Protein AF-A0A379YK23-F1 (afdb_monomer_lite)

Secondary structure (DSSP, 8-state):
--HHHHHHTT--TTS--TT--GGGSSSGGGGGHHHHHHHHHHHHHHTS-EEEEEEE-GGG-SS-EEEEEEEEEEE-TTS-EEEEEEEEEE-----HHHHHH-S--SS-------TTS----------S-B-----------

Radius of gyration: 18.13 Å; chains: 1; bounding box: 52×40×37 Å

Organism: Serratia marcescens (NCBI:txid615)

Structure (mmCIF, N/CA/C/O backbone):
data_AF-A0A379YK23-F1
#
_entry.id   AF-A0A379YK23-F1
#
loop_
_atom_site.group_PDB
_atom_site.id
_atom_site.type_symbol
_atom_site.label_atom_id
_atom_site.label_alt_id
_atom_site.label_comp_id
_atom_site.label_asym_id
_atom_site.label_entity_id
_atom_site.label_seq_id
_atom_site.pdbx_PDB_ins_code
_atom_site.Cartn_x
_atom_site.Cartn_y
_atom_site.Cartn_z
_atom_site.occupancy
_atom_site.B_iso_or_equiv
_atom_site.auth_seq_id
_atom_site.auth_comp_id
_atom_site.auth_asym_id
_atom_site.auth_atom_id
_atom_site.pdbx_PDB_model_num
ATOM 1 N N . MET A 1 1 ? -8.324 -5.087 -6.978 1.00 88.00 1 MET A N 1
ATOM 2 C CA . MET A 1 1 ? -7.256 -4.164 -7.430 1.00 88.00 1 MET A CA 1
ATOM 3 C C . MET A 1 1 ? -7.748 -3.361 -8.639 1.00 88.00 1 MET A C 1
ATOM 5 O O . MET A 1 1 ? -8.421 -3.943 -9.481 1.00 88.00 1 MET A O 1
ATOM 9 N N . ASN A 1 2 ? -7.499 -2.044 -8.721 1.00 92.50 2 ASN A N 1
ATOM 10 C CA . ASN A 1 2 ? -7.892 -1.224 -9.886 1.00 92.50 2 ASN A CA 1
ATOM 11 C C . ASN A 1 2 ? -6.800 -1.236 -10.981 1.00 92.50 2 ASN A C 1
ATOM 13 O O . ASN A 1 2 ? -5.678 -1.671 -10.732 1.00 92.50 2 ASN A O 1
ATOM 17 N N . ARG A 1 3 ? -7.096 -0.729 -12.191 1.00 91.44 3 ARG A N 1
ATOM 18 C CA . ARG A 1 3 ? -6.142 -0.728 -13.325 1.00 91.44 3 ARG A CA 1
ATOM 19 C C . ARG A 1 3 ? -4.820 -0.009 -13.019 1.00 91.44 3 ARG A C 1
ATOM 21 O O . ARG A 1 3 ? -3.780 -0.422 -13.519 1.00 91.44 3 ARG A O 1
ATOM 28 N N . ALA A 1 4 ? -4.861 1.059 -12.221 1.00 92.06 4 ALA A N 1
ATOM 29 C CA . ALA A 1 4 ? -3.664 1.806 -11.840 1.00 92.06 4 ALA A CA 1
ATOM 30 C C . ALA A 1 4 ? -2.759 0.992 -10.905 1.00 92.06 4 ALA A C 1
ATOM 32 O O . ALA A 1 4 ? -1.545 1.013 -11.076 1.00 92.06 4 ALA A O 1
ATOM 33 N N . ALA A 1 5 ? -3.349 0.242 -9.975 1.00 91.81 5 ALA A N 1
ATOM 34 C CA . ALA A 1 5 ? -2.627 -0.625 -9.060 1.00 91.81 5 ALA A CA 1
ATOM 35 C C . ALA A 1 5 ? -1.956 -1.790 -9.801 1.00 91.81 5 ALA A C 1
ATOM 37 O O . ALA A 1 5 ? -0.769 -1.972 -9.590 1.00 91.81 5 ALA A O 1
ATOM 38 N N . TYR A 1 6 ? -2.629 -2.453 -10.756 1.00 92.25 6 TYR A N 1
ATOM 39 C CA . TYR A 1 6 ? -1.983 -3.473 -11.609 1.00 92.25 6 TYR A CA 1
ATOM 40 C C . TYR A 1 6 ? -0.720 -2.942 -12.303 1.00 92.25 6 TYR A C 1
ATOM 42 O O . TYR A 1 6 ? 0.315 -3.601 -12.324 1.00 92.25 6 TYR A O 1
ATOM 50 N N . LEU A 1 7 ? -0.801 -1.731 -12.863 1.00 92.00 7 LEU A N 1
ATOM 51 C CA . LEU A 1 7 ? 0.332 -1.094 -13.532 1.00 92.00 7 LEU A CA 1
ATOM 52 C C . LEU A 1 7 ? 1.452 -0.727 -12.542 1.00 92.00 7 LEU A C 1
ATOM 54 O O . LEU A 1 7 ? 2.628 -0.896 -12.847 1.00 92.00 7 LEU A O 1
ATOM 58 N N . TYR A 1 8 ? 1.084 -0.214 -11.370 1.00 90.81 8 TYR A N 1
ATOM 59 C CA . TYR A 1 8 ? 2.010 0.202 -10.319 1.00 90.81 8 TYR A CA 1
ATOM 60 C C . TYR A 1 8 ? 2.787 -0.976 -9.716 1.00 90.81 8 TYR A C 1
ATOM 62 O O . TYR A 1 8 ? 4.015 -0.920 -9.632 1.00 90.81 8 TYR A O 1
ATOM 70 N N . THR A 1 9 ? 2.092 -2.056 -9.359 1.00 91.06 9 THR A N 1
ATOM 71 C CA . THR A 1 9 ? 2.672 -3.272 -8.771 1.00 91.06 9 THR A CA 1
ATOM 72 C C . THR A 1 9 ? 3.307 -4.191 -9.810 1.00 91.06 9 THR A C 1
ATOM 74 O O . THR A 1 9 ? 3.799 -5.261 -9.457 1.00 91.06 9 THR A O 1
ATOM 77 N N . ASN A 1 10 ? 3.279 -3.802 -11.091 1.00 91.25 10 ASN A N 1
ATOM 78 C CA . ASN A 1 10 ? 3.712 -4.629 -12.215 1.00 91.25 10 ASN A CA 1
ATOM 79 C C . ASN A 1 10 ? 3.044 -6.021 -12.220 1.00 91.25 10 ASN A C 1
ATOM 81 O O . ASN A 1 10 ? 3.641 -7.019 -12.616 1.00 91.25 10 ASN A O 1
ATOM 85 N N . THR A 1 11 ? 1.800 -6.100 -11.739 1.00 91.19 11 THR A N 1
ATOM 86 C CA . THR A 1 11 ? 1.051 -7.354 -11.669 1.00 91.19 11 THR A CA 1
ATOM 87 C C . THR A 1 11 ? 0.423 -7.650 -13.035 1.00 91.19 11 THR A C 1
ATOM 89 O O . THR A 1 11 ? -0.213 -6.764 -13.619 1.00 91.19 11 THR A O 1
ATOM 92 N N . PRO A 1 12 ? 0.539 -8.884 -13.557 1.00 91.06 12 PRO A N 1
ATOM 93 C CA . PRO A 1 12 ? -0.088 -9.266 -14.817 1.00 91.06 12 PRO A CA 1
ATOM 94 C C . PRO A 1 12 ? -1.609 -9.060 -14.793 1.00 91.06 12 PRO A C 1
ATOM 96 O O . PRO A 1 12 ? -2.284 -9.457 -13.849 1.00 91.06 12 PRO A O 1
ATOM 99 N N . LEU A 1 13 ? -2.178 -8.479 -15.856 1.00 89.75 13 LEU A N 1
ATOM 100 C CA . LEU A 1 13 ? -3.626 -8.210 -15.942 1.00 89.75 13 LEU A CA 1
ATOM 101 C C . LEU A 1 13 ? -4.493 -9.479 -15.976 1.00 89.75 13 LEU A C 1
ATOM 103 O O . LEU A 1 13 ? -5.693 -9.407 -15.731 1.00 89.75 13 LEU A O 1
ATOM 107 N N . ASN A 1 14 ? -3.902 -10.621 -16.326 1.00 91.0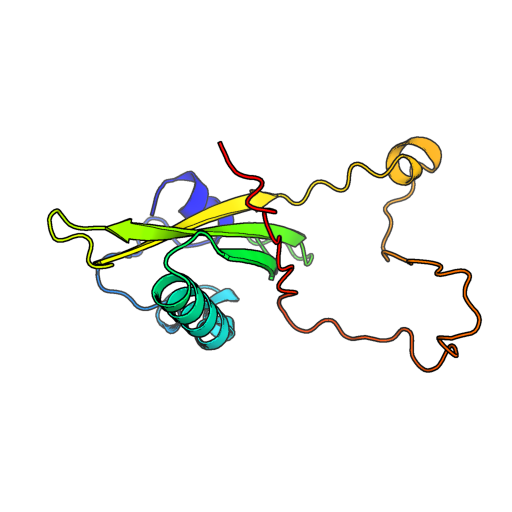6 14 ASN A N 1
ATOM 108 C CA . ASN A 1 14 ? -4.546 -11.933 -16.336 1.00 91.06 14 ASN A CA 1
ATOM 109 C C . ASN A 1 14 ? -4.439 -12.670 -14.991 1.00 91.06 14 ASN A C 1
ATOM 111 O O . ASN A 1 14 ? -4.932 -13.790 -14.884 1.00 91.06 14 ASN A O 1
ATOM 115 N N . PHE A 1 15 ? -3.773 -12.085 -13.994 1.00 92.06 15 PHE A N 1
ATOM 116 C CA . PHE A 1 15 ? -3.671 -12.663 -12.663 1.00 92.06 15 PHE A CA 1
ATOM 117 C C . PHE A 1 15 ? -4.962 -12.410 -11.877 1.00 92.06 15 PHE A C 1
ATOM 119 O O . PHE A 1 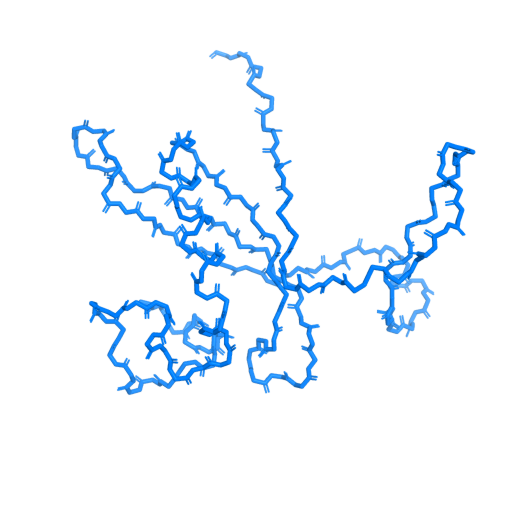15 ? -5.396 -11.264 -11.742 1.00 92.06 15 PHE A O 1
ATOM 126 N N . ASP A 1 16 ? -5.570 -13.477 -11.355 1.00 92.56 16 ASP A N 1
ATOM 127 C CA . ASP A 1 16 ? -6.733 -13.359 -10.477 1.00 92.56 16 ASP A CA 1
ATOM 128 C C . ASP A 1 16 ? -6.285 -13.011 -9.057 1.00 92.56 16 ASP A C 1
ATOM 130 O O . ASP A 1 16 ? -5.697 -13.826 -8.350 1.00 92.56 16 ASP A O 1
ATOM 134 N N . VAL A 1 17 ? -6.553 -11.768 -8.665 1.00 91.25 17 VAL A N 1
ATOM 135 C CA . VAL A 1 17 ? -6.176 -11.217 -7.360 1.00 91.25 17 VAL A CA 1
ATOM 136 C C . VAL A 1 17 ? -7.128 -11.676 -6.247 1.00 91.25 17 VAL A C 1
ATOM 138 O O . VAL A 1 17 ? -6.767 -11.635 -5.072 1.00 91.25 17 VAL A O 1
ATOM 141 N N . ALA A 1 18 ? -8.364 -12.070 -6.567 1.00 91.94 18 ALA A N 1
ATOM 142 C CA . ALA A 1 18 ? -9.353 -12.377 -5.540 1.00 91.94 18 ALA A CA 1
ATOM 143 C C . ALA A 1 18 ? -8.966 -13.643 -4.754 1.00 91.94 18 ALA A C 1
ATOM 145 O O . ALA A 1 18 ? -8.722 -14.701 -5.325 1.00 91.94 18 ALA A O 1
ATOM 146 N N . GLY A 1 19 ? -8.925 -13.534 -3.422 1.00 91.38 19 GLY A N 1
ATOM 147 C CA . GLY A 1 19 ? -8.583 -14.654 -2.538 1.00 91.38 19 GLY A CA 1
ATOM 148 C C . GLY A 1 19 ? -7.095 -15.018 -2.498 1.00 91.38 19 GLY A C 1
ATOM 149 O O . GLY A 1 19 ? -6.757 -16.051 -1.926 1.00 91.38 19 GLY A O 1
ATOM 150 N N . LYS A 1 20 ? -6.224 -14.193 -3.091 1.00 93.31 20 LYS A N 1
ATOM 151 C CA . LYS A 1 20 ? -4.769 -14.360 -3.054 1.00 93.31 20 LYS A CA 1
ATOM 152 C C . LYS A 1 20 ? -4.123 -13.540 -1.946 1.00 93.31 20 LYS A C 1
ATOM 154 O O . LYS A 1 20 ? -4.535 -12.411 -1.690 1.00 93.31 20 LYS A O 1
ATOM 159 N N . TYR A 1 21 ? -3.092 -14.107 -1.327 1.00 91.88 21 TYR A N 1
ATOM 160 C CA . TYR A 1 21 ? -2.208 -13.407 -0.397 1.00 91.88 21 TYR A CA 1
ATOM 161 C C . TYR A 1 21 ? -1.052 -12.722 -1.131 1.00 91.88 21 TYR A C 1
ATOM 163 O O . TYR A 1 21 ? -0.670 -13.142 -2.221 1.00 91.88 21 TYR A O 1
ATOM 171 N N . ASP A 1 22 ? -0.438 -11.716 -0.504 1.00 91.94 22 ASP A N 1
ATOM 172 C CA . ASP A 1 22 ? 0.649 -10.921 -1.100 1.00 91.94 22 ASP A CA 1
ATOM 173 C C . ASP A 1 22 ? 1.838 -11.767 -1.588 1.00 91.94 22 ASP A C 1
ATOM 175 O O . ASP A 1 22 ? 2.408 -11.488 -2.638 1.00 91.94 22 ASP A O 1
ATOM 179 N N . HIS A 1 23 ? 2.168 -12.852 -0.882 1.00 93.38 23 HIS A N 1
ATOM 180 C CA . HIS A 1 23 ? 3.267 -13.753 -1.252 1.00 93.38 23 HIS A CA 1
ATOM 181 C C . HIS A 1 23 ? 2.962 -14.645 -2.472 1.00 93.38 23 HIS A C 1
ATOM 183 O O . HIS A 1 23 ? 3.863 -15.289 -3.003 1.00 93.38 23 HIS A O 1
ATOM 189 N N . GLU A 1 24 ? 1.700 -14.732 -2.907 1.00 93.12 24 GLU A N 1
ATOM 190 C CA . GLU A 1 24 ? 1.296 -15.506 -4.090 1.00 93.12 24 GLU A CA 1
ATOM 191 C C . GLU A 1 24 ? 1.384 -14.688 -5.385 1.00 93.12 24 GLU A C 1
ATOM 193 O O . GLU A 1 24 ? 1.131 -15.217 -6.473 1.00 93.12 24 GLU A O 1
ATOM 198 N N . PHE A 1 25 ? 1.701 -13.394 -5.295 1.00 92.12 25 PHE A N 1
ATOM 199 C CA . PHE A 1 25 ? 1.783 -12.542 -6.469 1.00 92.12 25 PHE A CA 1
ATOM 200 C C . PHE A 1 25 ? 3.023 -12.872 -7.307 1.00 92.12 25 PHE A C 1
ATOM 202 O O . PHE A 1 25 ? 4.118 -13.032 -6.768 1.00 92.12 25 PHE A O 1
ATOM 209 N N . PRO A 1 26 ? 2.897 -12.908 -8.645 1.00 91.19 26 PRO A N 1
ATOM 210 C CA . PRO A 1 26 ? 4.025 -13.109 -9.549 1.00 91.19 26 PRO A CA 1
ATOM 211 C C . PRO A 1 26 ? 4.801 -11.794 -9.740 1.00 91.19 26 PRO A C 1
ATOM 213 O O . PRO A 1 26 ? 4.887 -11.276 -10.854 1.00 91.19 26 PRO A O 1
ATOM 216 N N . ALA A 1 27 ? 5.287 -11.200 -8.649 1.00 88.44 27 ALA A N 1
ATOM 217 C CA . ALA A 1 27 ? 5.978 -9.917 -8.659 1.00 88.44 27 ALA A CA 1
ATOM 218 C C . ALA A 1 27 ? 7.004 -9.809 -7.524 1.00 88.44 27 ALA A C 1
ATOM 220 O O . ALA A 1 27 ? 6.781 -10.308 -6.428 1.00 88.44 27 ALA A O 1
ATOM 221 N N . ASP A 1 28 ? 8.089 -9.078 -7.770 1.00 86.62 28 ASP A N 1
ATOM 222 C CA . ASP A 1 28 ? 9.244 -8.965 -6.864 1.00 86.62 28 ASP A CA 1
ATOM 223 C C . ASP A 1 28 ? 8.922 -8.332 -5.495 1.00 86.62 28 ASP A C 1
ATOM 225 O O . ASP A 1 28 ? 9.701 -8.428 -4.550 1.00 86.62 28 ASP A O 1
ATOM 229 N N . TRP A 1 29 ? 7.790 -7.639 -5.363 1.00 88.19 29 TRP A N 1
ATOM 230 C CA . TRP A 1 29 ? 7.341 -7.099 -4.075 1.00 88.19 29 TRP A CA 1
ATOM 231 C C . TRP A 1 29 ? 6.693 -8.156 -3.178 1.00 88.19 29 TRP A C 1
ATOM 233 O O . TRP A 1 29 ? 6.529 -7.899 -1.988 1.00 88.19 29 TRP A O 1
ATOM 243 N N . ALA A 1 30 ? 6.366 -9.341 -3.704 1.00 90.25 30 ALA A N 1
ATOM 244 C CA . ALA A 1 30 ? 5.822 -10.454 -2.927 1.00 90.25 30 ALA A CA 1
ATOM 245 C C . ALA A 1 30 ? 6.771 -10.895 -1.795 1.00 90.25 30 ALA A C 1
ATOM 247 O O . ALA A 1 30 ? 6.312 -11.353 -0.750 1.00 90.25 30 ALA A O 1
ATOM 248 N N . ASP A 1 31 ? 8.080 -10.671 -1.948 1.00 88.94 31 ASP A N 1
ATOM 249 C CA . ASP A 1 31 ? 9.084 -10.927 -0.907 1.00 88.94 31 ASP A CA 1
ATOM 250 C C . ASP A 1 31 ? 8.878 -10.056 0.350 1.00 88.94 31 ASP A C 1
ATOM 252 O O . ASP A 1 31 ? 9.247 -10.457 1.453 1.00 88.94 31 ASP A O 1
ATOM 256 N N . SER A 1 32 ? 8.235 -8.891 0.211 1.00 88.38 32 SER A N 1
ATOM 257 C CA . SER A 1 32 ? 7.876 -7.984 1.314 1.00 88.38 32 SER A CA 1
ATOM 258 C C . SER A 1 32 ? 6.489 -8.271 1.910 1.00 88.38 32 SER A C 1
ATOM 260 O O . SER A 1 32 ? 5.982 -7.486 2.710 1.00 88.38 32 SER A O 1
ATOM 262 N N . ALA A 1 33 ? 5.856 -9.401 1.564 1.00 90.12 33 ALA A N 1
ATOM 263 C CA . ALA A 1 33 ? 4.523 -9.769 2.053 1.00 90.12 33 ALA A CA 1
ATOM 264 C C . ALA A 1 33 ? 4.407 -9.768 3.586 1.00 90.12 33 ALA A C 1
ATOM 266 O O . ALA A 1 33 ? 3.371 -9.386 4.127 1.00 90.12 33 ALA A O 1
ATOM 267 N N . ALA A 1 34 ? 5.464 -10.174 4.297 1.00 90.50 34 ALA A N 1
ATOM 268 C CA . ALA A 1 34 ? 5.470 -10.175 5.759 1.00 90.50 34 ALA A CA 1
ATOM 269 C C . ALA A 1 34 ? 5.276 -8.762 6.338 1.00 90.50 34 ALA A C 1
ATOM 271 O O . ALA A 1 34 ? 4.450 -8.580 7.235 1.00 90.50 34 ALA A O 1
ATOM 272 N N . ASP A 1 35 ? 5.965 -7.770 5.769 1.00 89.44 35 ASP A N 1
ATOM 273 C CA . ASP A 1 35 ? 5.878 -6.368 6.189 1.00 89.44 35 ASP A CA 1
ATOM 274 C C . ASP A 1 35 ? 4.485 -5.799 5.884 1.00 89.44 35 ASP A C 1
ATOM 276 O O . ASP A 1 35 ? 3.891 -5.081 6.690 1.00 89.44 35 ASP A O 1
ATOM 280 N N . PHE A 1 36 ? 3.905 -6.159 4.734 1.00 90.56 36 PHE A N 1
ATOM 281 C CA . PHE A 1 36 ? 2.561 -5.711 4.368 1.00 90.56 36 PHE A CA 1
ATOM 282 C C . PHE A 1 36 ? 1.497 -6.238 5.330 1.00 90.56 36 PHE A C 1
ATOM 284 O O . PHE A 1 36 ? 0.674 -5.442 5.796 1.00 90.56 36 PHE A O 1
ATOM 291 N N . ILE A 1 37 ? 1.5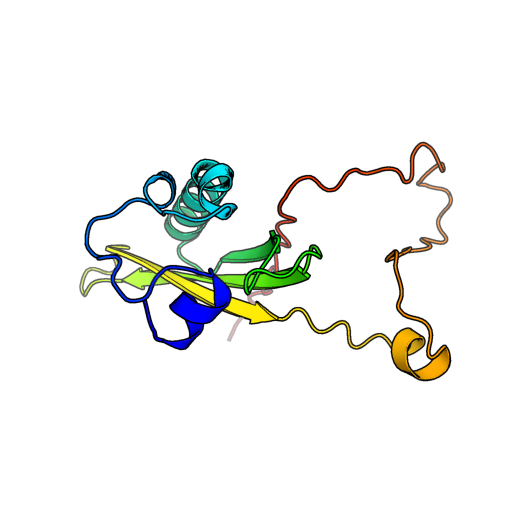78 -7.518 5.701 1.00 91.56 37 ILE A N 1
ATOM 292 C CA . ILE A 1 37 ? 0.702 -8.139 6.702 1.00 91.56 37 ILE A CA 1
ATOM 293 C C . ILE A 1 37 ? 0.854 -7.449 8.062 1.00 91.56 37 ILE A C 1
ATOM 295 O O . ILE A 1 37 ? -0.138 -7.228 8.760 1.00 91.56 37 ILE A O 1
ATOM 299 N N . GLU A 1 38 ? 2.078 -7.106 8.465 1.00 92.62 38 GLU A N 1
ATOM 300 C CA . GLU A 1 38 ? 2.317 -6.371 9.707 1.00 92.62 38 GLU A CA 1
ATOM 301 C C . GLU A 1 38 ? 1.638 -4.994 9.681 1.00 92.62 38 GLU A C 1
ATOM 303 O O . GLU A 1 38 ? 0.899 -4.653 10.608 1.00 92.62 38 GLU A O 1
ATOM 308 N N . HIS A 1 39 ? 1.787 -4.236 8.594 1.00 91.38 39 HIS A N 1
ATOM 309 C CA . HIS A 1 39 ? 1.137 -2.934 8.442 1.00 91.38 39 HIS A CA 1
ATOM 310 C C . HIS A 1 39 ? -0.401 -3.023 8.416 1.00 91.38 39 HIS A C 1
ATOM 312 O O . HIS A 1 39 ? -1.079 -2.113 8.904 1.00 91.38 39 HIS A O 1
ATOM 318 N N . ASP A 1 40 ? -0.975 -4.103 7.876 1.00 91.06 40 ASP A N 1
ATOM 319 C CA . ASP A 1 40 ? -2.426 -4.330 7.924 1.00 91.06 40 ASP A CA 1
ATOM 320 C C . ASP A 1 40 ? -2.895 -4.583 9.358 1.00 91.06 40 ASP A C 1
ATOM 322 O O . ASP A 1 40 ? -3.815 -3.912 9.827 1.00 91.06 40 ASP A O 1
ATOM 326 N N . LYS A 1 41 ? -2.195 -5.443 10.109 1.00 92.50 41 LYS A N 1
ATOM 327 C CA . LYS A 1 41 ? -2.483 -5.683 11.534 1.00 92.50 41 LYS A CA 1
ATOM 328 C C . LYS A 1 41 ? -2.367 -4.411 12.369 1.00 92.50 41 LYS A C 1
ATOM 330 O O . LYS A 1 41 ? -3.183 -4.182 13.259 1.00 92.50 41 LYS A O 1
ATOM 335 N N . MET A 1 42 ? -1.378 -3.564 12.081 1.00 91.06 42 MET A N 1
ATOM 336 C CA . MET A 1 42 ? -1.247 -2.255 12.725 1.00 91.06 42 MET A CA 1
ATOM 337 C C . MET A 1 42 ? -2.452 -1.358 12.428 1.00 91.06 42 MET A C 1
ATOM 339 O O . MET A 1 42 ? -2.952 -0.696 13.333 1.00 91.06 42 MET A O 1
ATOM 343 N N . THR A 1 43 ? -2.947 -1.365 11.189 1.00 91.50 43 THR A N 1
ATOM 344 C CA . THR A 1 43 ? -4.132 -0.593 10.778 1.00 91.50 43 THR A CA 1
ATOM 345 C C . THR A 1 43 ? -5.391 -1.074 11.501 1.00 91.50 43 THR A C 1
ATOM 347 O O . THR A 1 43 ? -6.162 -0.268 12.027 1.00 91.50 43 THR A O 1
ATOM 350 N N . GLU A 1 44 ? -5.578 -2.390 11.595 1.00 90.94 44 GLU A N 1
ATOM 351 C CA . GLU A 1 44 ? -6.684 -3.003 12.337 1.00 90.94 44 GLU A CA 1
ATOM 352 C C . GLU A 1 44 ? -6.630 -2.663 13.832 1.00 90.94 44 GLU A C 1
ATOM 354 O O . GLU A 1 44 ? -7.648 -2.294 14.425 1.00 90.94 44 GLU A O 1
ATOM 359 N N . ALA A 1 45 ? -5.441 -2.740 14.438 1.00 91.19 45 ALA A N 1
ATOM 360 C CA . ALA A 1 45 ? -5.230 -2.438 15.851 1.00 91.19 45 ALA A CA 1
ATOM 361 C C . ALA A 1 45 ? -5.427 -0.948 16.167 1.00 91.19 45 ALA A C 1
ATOM 363 O O . ALA A 1 45 ? -6.060 -0.609 17.169 1.00 91.19 45 ALA A O 1
ATOM 364 N N . ALA A 1 46 ? -4.921 -0.059 15.308 1.00 90.31 46 ALA A N 1
ATOM 365 C CA . ALA A 1 46 ? -5.044 1.385 15.474 1.00 90.31 46 ALA A CA 1
ATOM 366 C C . ALA A 1 46 ? -6.488 1.874 15.301 1.00 90.31 46 ALA A C 1
ATOM 368 O O . ALA A 1 46 ? -6.848 2.913 15.856 1.00 90.31 46 ALA A O 1
ATOM 369 N N . ARG A 1 47 ? -7.313 1.146 14.529 1.00 89.38 47 ARG A N 1
ATOM 370 C CA . ARG A 1 47 ? -8.654 1.590 14.107 1.00 89.38 47 ARG A CA 1
ATOM 371 C C . ARG A 1 47 ? -8.636 2.989 13.474 1.00 89.38 47 ARG A C 1
ATOM 373 O O . ARG A 1 47 ? -9.617 3.729 13.512 1.00 89.38 47 ARG A O 1
ATOM 380 N N . ASP A 1 48 ? -7.515 3.350 12.867 1.00 90.06 48 ASP A N 1
ATOM 381 C CA . ASP A 1 48 ? -7.324 4.582 12.112 1.00 90.06 48 ASP A CA 1
ATOM 382 C C . ASP A 1 48 ? -6.354 4.299 10.962 1.00 90.06 48 ASP A C 1
ATOM 384 O O . ASP A 1 48 ? -5.748 3.229 10.865 1.00 90.06 48 ASP A O 1
ATOM 388 N N . ARG A 1 49 ? -6.237 5.262 10.056 1.00 89.69 49 ARG A N 1
ATOM 389 C CA . ARG A 1 49 ? -5.334 5.216 8.919 1.00 89.69 49 ARG A CA 1
ATOM 390 C C . ARG A 1 49 ? -3.880 5.090 9.370 1.00 89.69 49 ARG A C 1
ATOM 392 O O . ARG A 1 49 ? -3.38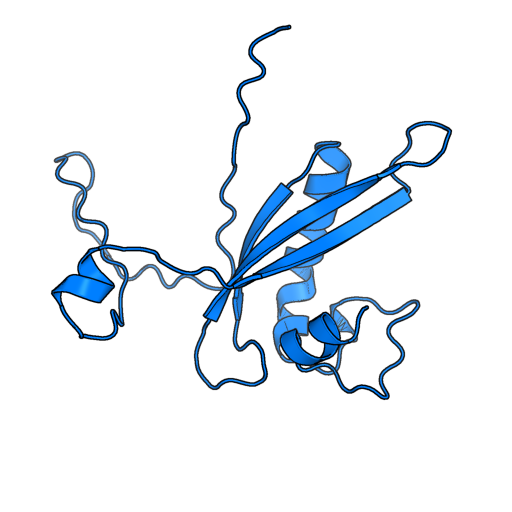7 5.945 10.104 1.00 89.69 49 ARG A O 1
ATOM 399 N N . VAL A 1 50 ? -3.170 4.126 8.796 1.00 90.62 50 VAL A N 1
ATOM 400 C CA . VAL A 1 50 ? -1.711 4.007 8.899 1.00 90.62 50 VAL A CA 1
ATOM 401 C C . VAL A 1 50 ? -1.086 4.423 7.571 1.00 90.62 50 VAL A C 1
ATOM 403 O O . VAL A 1 50 ? -1.554 4.032 6.503 1.00 90.62 50 VAL A O 1
ATOM 406 N N . THR A 1 51 ? -0.032 5.235 7.628 1.00 89.06 51 THR A N 1
ATOM 407 C CA . THR A 1 51 ? 0.712 5.678 6.444 1.00 89.06 51 THR A CA 1
ATOM 408 C C . THR A 1 51 ? 2.129 5.126 6.503 1.00 89.06 51 THR A C 1
ATOM 410 O O . THR A 1 51 ? 2.829 5.297 7.497 1.00 89.06 51 THR A O 1
ATOM 413 N N . VAL A 1 52 ? 2.566 4.495 5.420 1.00 88.00 52 VAL A N 1
ATOM 414 C CA . VAL A 1 52 ? 3.881 3.866 5.283 1.00 88.00 52 VAL A CA 1
ATOM 415 C C . VAL A 1 52 ? 4.572 4.441 4.052 1.00 88.00 52 VAL A C 1
ATOM 417 O O . VAL A 1 52 ? 3.917 4.722 3.047 1.00 88.00 52 VAL A O 1
ATOM 420 N N . ILE A 1 53 ? 5.891 4.638 4.106 1.00 88.44 53 ILE A N 1
ATOM 421 C CA . ILE A 1 53 ? 6.678 4.873 2.894 1.00 88.44 53 ILE A CA 1
ATOM 422 C C . ILE A 1 53 ? 7.229 3.534 2.426 1.00 88.44 53 ILE A C 1
ATOM 424 O O . ILE A 1 53 ? 8.076 2.937 3.087 1.00 88.44 53 ILE A O 1
ATOM 428 N N . GLU A 1 54 ? 6.787 3.095 1.257 1.00 87.62 54 GLU A N 1
ATOM 429 C CA . GLU A 1 54 ? 7.225 1.856 0.626 1.00 87.62 54 GLU A CA 1
ATOM 430 C C . GLU A 1 54 ? 8.202 2.179 -0.503 1.00 87.62 54 GLU A C 1
ATOM 432 O O . GLU A 1 54 ? 7.958 3.051 -1.338 1.00 87.62 54 GLU A O 1
ATOM 437 N N . THR A 1 55 ? 9.338 1.489 -0.532 1.00 85.88 55 THR A N 1
ATOM 438 C CA . THR A 1 55 ? 10.373 1.703 -1.549 1.00 85.88 55 THR A CA 1
ATOM 439 C C . THR A 1 55 ? 10.661 0.384 -2.241 1.00 85.88 55 THR A C 1
ATOM 441 O O . THR A 1 55 ? 11.190 -0.530 -1.617 1.00 85.88 55 THR A O 1
ATOM 444 N N . HIS A 1 56 ? 10.305 0.295 -3.522 1.00 89.00 56 HIS A N 1
ATOM 445 C CA . HIS A 1 56 ? 10.492 -0.901 -4.346 1.00 89.00 56 HIS A CA 1
ATOM 446 C C . HIS A 1 56 ? 10.683 -0.513 -5.825 1.00 89.00 56 HIS A C 1
ATOM 448 O O . HIS A 1 56 ? 10.638 0.668 -6.192 1.00 89.00 56 HIS A O 1
ATOM 454 N N . TYR A 1 57 ? 10.919 -1.505 -6.676 1.00 88.12 57 TYR A N 1
ATOM 455 C CA . TYR A 1 57 ? 11.036 -1.440 -8.134 1.00 88.12 57 TYR A CA 1
ATOM 456 C C . TYR A 1 57 ? 9.659 -1.313 -8.813 1.00 88.12 57 TYR A C 1
ATOM 458 O O . TYR A 1 57 ? 9.247 -2.112 -9.655 1.00 88.12 57 TYR A O 1
ATOM 466 N N . TRP A 1 58 ? 8.911 -0.277 -8.433 1.00 88.62 58 TRP A N 1
ATOM 467 C CA . TRP A 1 58 ? 7.556 -0.039 -8.931 1.00 88.62 58 TRP A CA 1
ATOM 468 C C . TRP A 1 58 ? 7.516 0.220 -10.438 1.00 88.62 58 TRP A C 1
ATOM 470 O O . TRP A 1 58 ? 8.442 0.803 -11.007 1.00 88.62 58 TRP A O 1
ATOM 480 N N . TYR A 1 59 ? 6.400 -0.144 -11.078 1.00 90.19 59 TYR A N 1
ATOM 481 C CA . TYR A 1 59 ? 6.205 -0.087 -12.534 1.00 90.19 59 TYR A CA 1
ATOM 482 C C . TYR A 1 59 ? 7.214 -0.920 -13.343 1.00 90.19 59 TYR A C 1
ATOM 484 O O . TYR A 1 59 ? 7.431 -0.624 -14.518 1.00 90.19 59 TYR A O 1
ATOM 492 N N . GLY A 1 60 ? 7.872 -1.909 -12.727 1.00 85.62 60 GLY A N 1
ATOM 493 C CA . GLY A 1 60 ? 8.931 -2.682 -13.383 1.00 85.62 60 GLY A CA 1
ATOM 494 C C . GLY A 1 60 ? 10.151 -1.830 -13.747 1.00 85.62 60 GLY A C 1
ATOM 495 O O . GLY A 1 60 ? 10.808 -2.086 -14.751 1.00 85.62 60 GLY A O 1
ATOM 496 N N . LYS A 1 61 ? 10.415 -0.760 -12.985 1.00 86.75 61 LYS A N 1
ATOM 497 C CA . LYS A 1 61 ? 11.602 0.083 -13.164 1.00 86.75 61 LYS A CA 1
ATOM 498 C C . LYS A 1 61 ? 12.809 -0.552 -12.492 1.00 86.75 61 LYS A C 1
ATOM 500 O O . LYS A 1 61 ? 12.701 -0.991 -11.358 1.00 86.75 61 LYS A O 1
ATOM 505 N N . ASP A 1 62 ? 13.988 -0.369 -13.075 1.00 85.44 62 ASP A N 1
ATOM 506 C CA . ASP A 1 62 ? 15.266 -0.812 -12.487 1.00 85.44 62 ASP A CA 1
ATOM 507 C C . ASP A 1 62 ? 15.766 0.067 -11.320 1.00 85.44 62 ASP A C 1
ATOM 509 O O . ASP A 1 62 ? 16.900 -0.061 -10.857 1.00 85.44 62 ASP A O 1
ATOM 513 N N . SER A 1 63 ? 14.946 1.007 -10.841 1.00 82.88 63 SER A N 1
ATOM 514 C CA . SER A 1 63 ? 15.305 1.942 -9.774 1.00 82.88 63 SER A CA 1
ATOM 515 C C . SER A 1 63 ? 14.296 1.912 -8.635 1.00 82.88 63 SER A C 1
ATOM 517 O O . SER A 1 63 ? 13.098 2.109 -8.866 1.00 82.88 63 SER A O 1
ATOM 519 N N . LEU A 1 64 ? 14.804 1.794 -7.405 1.00 82.81 64 LEU A N 1
ATOM 520 C CA . LEU A 1 64 ? 14.016 1.939 -6.185 1.00 82.81 64 LEU A CA 1
ATOM 521 C C . LEU A 1 64 ? 13.293 3.288 -6.176 1.00 82.81 64 LEU A C 1
ATOM 523 O O . LEU A 1 64 ? 13.916 4.350 -6.248 1.00 82.81 64 LEU A O 1
ATOM 527 N N . THR A 1 65 ? 11.966 3.240 -6.102 1.00 83.62 65 THR A N 1
ATOM 528 C CA . THR A 1 65 ? 11.112 4.425 -6.130 1.00 83.62 65 THR A CA 1
ATOM 529 C C . THR A 1 65 ? 10.277 4.480 -4.849 1.00 83.62 65 THR A C 1
ATOM 531 O O . THR A 1 65 ? 9.603 3.502 -4.535 1.00 83.62 65 THR A O 1
ATOM 534 N N . PRO A 1 66 ? 10.285 5.596 -4.103 1.00 87.50 66 PRO A N 1
ATOM 535 C CA . PRO A 1 66 ? 9.473 5.724 -2.900 1.00 87.50 66 PRO A CA 1
ATOM 536 C C . PRO A 1 66 ? 8.014 6.067 -3.231 1.00 87.50 66 PRO A C 1
ATOM 538 O O . PRO A 1 66 ? 7.729 6.932 -4.069 1.00 87.50 66 PRO A O 1
ATOM 541 N N . PHE A 1 67 ? 7.090 5.418 -2.534 1.00 89.62 67 PHE A N 1
ATOM 542 C CA . PHE A 1 67 ? 5.649 5.645 -2.575 1.00 89.62 67 PHE A CA 1
ATOM 543 C C . PHE A 1 67 ? 5.121 5.872 -1.163 1.00 89.62 67 PHE A C 1
ATOM 545 O O . PHE A 1 67 ? 5.598 5.275 -0.205 1.00 89.62 67 PHE A O 1
ATOM 552 N N . ILE A 1 68 ? 4.141 6.763 -1.039 1.00 91.12 68 ILE A N 1
ATOM 553 C CA . ILE A 1 68 ? 3.365 6.936 0.186 1.00 91.12 68 ILE A CA 1
ATOM 554 C C . ILE A 1 68 ? 2.155 6.018 0.070 1.00 91.12 68 ILE A C 1
ATOM 556 O O . ILE A 1 68 ? 1.300 6.238 -0.791 1.00 91.12 68 ILE A O 1
ATOM 560 N N . SER A 1 69 ? 2.095 5.031 0.950 1.00 91.38 69 SER A N 1
ATOM 561 C CA . SER A 1 69 ? 1.065 4.004 1.019 1.00 91.38 69 SER A CA 1
ATOM 562 C C . SER A 1 69 ? 0.193 4.232 2.248 1.00 91.38 69 SER A C 1
ATOM 564 O O . SER A 1 69 ? 0.649 4.161 3.384 1.00 91.38 69 SER A O 1
ATOM 566 N N . GLU A 1 70 ? -1.073 4.558 2.019 1.00 93.94 70 GLU A N 1
ATOM 567 C CA . GLU A 1 70 ? -2.088 4.790 3.043 1.00 93.94 70 GLU A CA 1
ATOM 568 C C . GLU A 1 70 ? -2.959 3.533 3.164 1.00 93.94 70 GLU A C 1
ATOM 570 O O . GLU A 1 70 ? -3.588 3.110 2.193 1.00 93.94 70 GLU A O 1
ATOM 575 N N . LYS A 1 71 ? -3.001 2.949 4.361 1.00 94.06 71 LYS A N 1
ATOM 576 C CA . LYS A 1 71 ? -3.835 1.804 4.731 1.00 94.06 71 LYS A CA 1
ATOM 577 C C . LYS A 1 71 ? -4.994 2.288 5.596 1.00 94.06 71 LYS A C 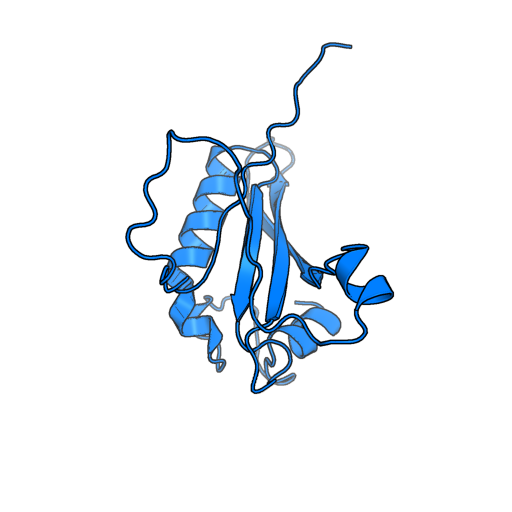1
ATOM 579 O O . LYS A 1 71 ? -4.796 2.979 6.593 1.00 94.06 71 LYS A O 1
ATOM 584 N N . LEU A 1 72 ? -6.213 1.987 5.168 1.00 94.50 72 LEU A N 1
ATOM 585 C CA . LEU A 1 72 ? -7.467 2.489 5.723 1.00 94.50 72 LEU A CA 1
ATOM 586 C C . LEU A 1 72 ? -8.306 1.309 6.224 1.00 94.50 72 LEU A C 1
ATOM 588 O O . LEU A 1 72 ? -8.628 0.436 5.416 1.00 94.50 72 LEU A O 1
ATOM 592 N N . PRO A 1 73 ? -8.708 1.271 7.504 1.00 95.12 73 PRO A N 1
ATOM 593 C CA . PRO A 1 73 ? -9.591 0.218 7.987 1.00 95.12 73 PRO A CA 1
ATOM 594 C C . PRO A 1 73 ? -10.994 0.378 7.386 1.00 95.12 73 PRO A C 1
ATOM 596 O O . PRO A 1 73 ? -11.541 1.483 7.324 1.00 95.12 73 PRO A O 1
ATOM 599 N N . VAL A 1 74 ? -11.585 -0.733 6.953 1.00 94.88 74 VAL A N 1
ATOM 600 C CA . VAL A 1 74 ? -12.970 -0.813 6.476 1.00 94.88 74 VAL A CA 1
ATOM 601 C C . VAL A 1 74 ? -13.841 -1.348 7.593 1.00 94.88 74 VAL A C 1
ATOM 603 O O . VAL A 1 74 ? -13.544 -2.399 8.156 1.00 94.88 74 VAL A O 1
ATOM 606 N N . TYR A 1 75 ? -14.932 -0.647 7.880 1.00 94.69 75 TYR A N 1
ATOM 607 C CA . TYR A 1 75 ? -15.861 -1.008 8.943 1.00 94.69 75 TYR A CA 1
ATOM 608 C C . TYR A 1 75 ? -17.152 -1.599 8.381 1.00 94.69 75 TYR A C 1
ATOM 610 O O . TYR A 1 75 ? -17.647 -1.135 7.354 1.00 94.69 75 TYR A O 1
ATOM 618 N N . ASN A 1 76 ? -17.705 -2.592 9.075 1.00 94.50 76 ASN A N 1
ATOM 619 C CA . ASN A 1 76 ? -19.094 -3.011 8.889 1.00 94.50 76 ASN A CA 1
ATOM 620 C C . ASN A 1 76 ? -20.065 -2.125 9.694 1.00 94.50 76 ASN A C 1
ATOM 622 O O . ASN A 1 76 ? -19.649 -1.228 10.435 1.00 94.50 76 ASN A O 1
ATOM 626 N N . ASP A 1 77 ? -21.362 -2.416 9.579 1.00 95.38 77 ASP A N 1
ATOM 627 C CA . ASP A 1 77 ? -22.428 -1.710 10.303 1.00 95.38 77 ASP A CA 1
ATOM 628 C C . ASP A 1 77 ? -22.270 -1.802 11.836 1.00 95.38 77 ASP A C 1
ATOM 630 O O . ASP A 1 77 ? -22.595 -0.858 12.559 1.00 95.38 77 ASP A O 1
ATOM 634 N N . ASP A 1 78 ? -21.663 -2.887 12.328 1.00 94.50 78 ASP A N 1
ATOM 635 C CA . ASP A 1 78 ? -21.360 -3.119 13.747 1.00 94.50 78 ASP A CA 1
ATOM 636 C C . ASP A 1 78 ? -20.071 -2.419 14.231 1.00 94.50 78 ASP A C 1
ATOM 638 O O . ASP A 1 78 ? -19.616 -2.643 15.357 1.00 94.50 78 ASP A O 1
ATOM 642 N N . LYS A 1 79 ? -19.459 -1.558 13.404 1.00 91.44 79 LYS A N 1
ATOM 643 C CA . LYS A 1 79 ? -18.185 -0.859 13.677 1.00 91.44 79 LYS A CA 1
ATOM 644 C C . LYS A 1 79 ? -16.997 -1.794 13.936 1.00 91.44 79 LYS A C 1
ATOM 646 O O . LYS A 1 79 ? -16.032 -1.416 14.606 1.00 91.44 79 LYS A O 1
ATOM 651 N N . GLN A 1 80 ? -17.042 -3.005 13.399 1.00 92.56 80 GLN A N 1
ATOM 652 C CA . GLN A 1 80 ? -15.931 -3.949 13.397 1.00 92.56 80 GLN A CA 1
ATOM 653 C C . GLN A 1 80 ? -15.123 -3.782 12.112 1.00 92.56 80 GLN A C 1
ATOM 655 O O . GLN A 1 80 ? -15.691 -3.551 11.043 1.00 92.56 80 GLN A O 1
ATOM 660 N N . VAL A 1 81 ? -13.798 -3.893 12.217 1.00 92.69 81 VAL A N 1
ATOM 661 C CA . VAL A 1 81 ? -12.917 -3.854 11.046 1.00 92.69 81 VAL A CA 1
ATOM 662 C C . VAL A 1 81 ? -13.064 -5.175 10.289 1.00 92.69 81 VAL A C 1
ATOM 664 O O . VAL A 1 81 ? -12.845 -6.235 10.866 1.00 92.69 81 VAL A O 1
ATOM 667 N N . ILE A 1 82 ? -13.459 -5.110 9.018 1.00 94.19 82 ILE A N 1
ATOM 668 C CA . ILE A 1 82 ? -13.655 -6.275 8.132 1.00 94.19 82 ILE A CA 1
ATOM 669 C C . ILE A 1 82 ? -12.567 -6.407 7.062 1.00 94.19 82 ILE A C 1
ATOM 671 O O . ILE A 1 82 ? -12.580 -7.349 6.274 1.00 94.19 82 ILE A O 1
ATOM 675 N N . GLY A 1 83 ? -11.644 -5.450 7.011 1.00 92.94 83 GLY A N 1
ATOM 676 C CA . GLY A 1 83 ? -10.508 -5.469 6.103 1.00 92.94 83 GLY A CA 1
ATOM 677 C C . GLY A 1 83 ? -9.805 -4.122 6.036 1.00 92.94 83 GLY A C 1
ATOM 678 O O . GLY A 1 83 ? -10.179 -3.166 6.721 1.00 92.94 83 GLY A O 1
ATOM 679 N N . VAL A 1 84 ? -8.800 -4.046 5.170 1.00 94.31 84 VAL A N 1
ATOM 680 C CA . VAL A 1 84 ? -7.981 -2.852 4.956 1.00 94.31 84 VAL A CA 1
ATOM 681 C C . VAL A 1 84 ? -7.999 -2.484 3.473 1.00 94.31 84 VAL A C 1
ATOM 683 O O . VAL A 1 84 ? -7.786 -3.324 2.601 1.00 94.31 84 VAL A O 1
ATOM 686 N N . ILE A 1 85 ? -8.270 -1.215 3.172 1.00 94.31 85 ILE A N 1
ATOM 687 C CA . ILE A 1 85 ? -8.079 -0.633 1.842 1.00 94.31 85 ILE A CA 1
ATOM 688 C C . ILE A 1 85 ? -6.705 0.010 1.799 1.00 94.31 85 ILE A C 1
ATOM 690 O O . ILE A 1 85 ? -6.367 0.830 2.648 1.00 94.31 85 ILE A O 1
ATOM 694 N N . TRP A 1 86 ? -5.950 -0.298 0.757 1.00 93.12 86 TRP A N 1
ATOM 695 C CA . TRP A 1 86 ? -4.652 0.303 0.501 1.00 93.12 86 TRP A CA 1
ATOM 696 C C . TRP A 1 86 ? -4.710 1.255 -0.698 1.00 93.12 86 TRP A C 1
ATOM 698 O O . TRP A 1 86 ? -5.284 0.939 -1.744 1.00 93.12 86 TRP A O 1
ATOM 708 N N . ASN A 1 87 ? -4.112 2.433 -0.536 1.00 93.38 87 ASN A N 1
ATOM 709 C CA . ASN A 1 87 ? -3.942 3.436 -1.578 1.00 93.38 87 ASN A CA 1
ATOM 710 C C . ASN A 1 87 ? -2.490 3.914 -1.604 1.00 93.38 87 ASN A C 1
ATOM 712 O O . ASN A 1 87 ? -1.970 4.338 -0.579 1.00 93.38 87 ASN A O 1
ATOM 716 N N . ALA A 1 88 ? -1.864 3.918 -2.777 1.00 92.06 88 ALA A N 1
ATOM 717 C CA . ALA A 1 88 ? -0.474 4.323 -2.938 1.00 92.06 88 ALA A CA 1
ATOM 718 C C . ALA A 1 88 ? -0.359 5.516 -3.892 1.00 92.06 88 ALA A C 1
ATOM 720 O O . ALA A 1 88 ? -1.006 5.564 -4.942 1.00 92.06 88 ALA A O 1
ATOM 721 N N . LYS A 1 89 ? 0.499 6.479 -3.550 1.00 91.19 89 LYS A N 1
ATOM 722 C CA . LYS A 1 89 ? 0.831 7.624 -4.407 1.00 91.19 89 LYS A CA 1
ATOM 723 C C . LYS A 1 89 ? 2.343 7.843 -4.479 1.00 91.19 89 LYS A C 1
ATOM 725 O O . LYS A 1 89 ? 3.022 7.658 -3.468 1.00 91.19 89 LYS A O 1
ATOM 730 N N . PRO A 1 90 ? 2.884 8.275 -5.632 1.00 88.62 90 PRO A N 1
ATOM 731 C CA . PRO A 1 90 ? 4.311 8.538 -5.755 1.00 88.62 90 PRO A CA 1
ATOM 732 C C . PRO A 1 90 ? 4.760 9.565 -4.717 1.00 88.62 90 PRO A C 1
ATOM 734 O O . PRO A 1 90 ? 4.135 10.621 -4.566 1.00 88.62 90 PRO A O 1
ATOM 737 N N . MET A 1 91 ? 5.860 9.285 -4.020 1.00 84.38 91 MET A N 1
ATOM 738 C CA . MET A 1 91 ? 6.456 10.266 -3.124 1.00 84.38 91 MET A CA 1
ATOM 739 C C . MET A 1 91 ? 7.228 11.292 -3.957 1.00 84.38 91 MET A C 1
ATOM 741 O O . MET A 1 91 ? 8.410 11.136 -4.271 1.00 84.38 91 MET A O 1
ATOM 745 N N . ASN A 1 92 ? 6.553 12.376 -4.324 1.00 70.00 92 ASN A N 1
ATOM 746 C CA . ASN A 1 92 ? 7.209 13.505 -4.966 1.00 70.00 92 ASN A CA 1
ATOM 747 C C . ASN A 1 92 ? 7.948 14.317 -3.901 1.00 70.00 92 ASN A C 1
ATOM 749 O O . ASN A 1 92 ? 7.327 15.033 -3.119 1.00 70.00 92 ASN A O 1
ATOM 753 N N . SER A 1 93 ? 9.281 14.250 -3.875 1.00 58.19 93 SER A N 1
ATOM 754 C CA . SER A 1 93 ? 10.047 15.220 -3.092 1.00 58.19 93 SER A CA 1
ATOM 755 C C . SER A 1 93 ? 9.969 16.590 -3.765 1.00 58.19 93 SER A C 1
ATOM 757 O O . SER A 1 93 ? 10.671 16.866 -4.738 1.00 58.19 93 SER A O 1
ATOM 759 N N . LEU A 1 94 ? 9.102 17.457 -3.243 1.00 52.06 94 LEU A N 1
ATOM 760 C CA . LEU A 1 94 ? 9.098 18.894 -3.523 1.00 52.06 94 LEU A CA 1
ATOM 761 C C . LEU A 1 94 ? 10.212 19.558 -2.705 1.00 52.06 94 LEU A C 1
ATOM 763 O O . LEU A 1 94 ? 9.960 20.392 -1.844 1.00 52.06 94 LEU A O 1
ATOM 767 N N . SER A 1 95 ? 11.460 19.141 -2.920 1.00 50.88 95 SER A N 1
ATOM 768 C CA . SER A 1 95 ? 12.588 19.872 -2.352 1.00 50.88 95 SER A CA 1
ATOM 769 C C . SER A 1 95 ? 12.918 21.039 -3.283 1.00 50.88 95 SER A C 1
ATOM 771 O O . SER A 1 95 ? 13.183 20.790 -4.463 1.00 50.88 95 SER A O 1
ATOM 773 N N . PRO A 1 96 ? 12.974 22.290 -2.794 1.00 44.50 96 PRO A N 1
ATOM 774 C CA . PRO A 1 96 ? 13.521 23.409 -3.559 1.00 44.50 96 PRO A CA 1
ATOM 775 C C . PRO A 1 96 ? 14.912 23.096 -4.134 1.00 44.50 96 PRO A C 1
ATOM 777 O O . PRO A 1 96 ? 15.235 23.541 -5.231 1.00 44.50 96 PRO A O 1
ATOM 780 N N . LEU A 1 97 ? 15.694 22.234 -3.467 1.00 51.25 97 LEU A N 1
ATOM 781 C CA . LEU A 1 97 ? 17.002 21.773 -3.942 1.00 51.25 97 LEU A CA 1
ATOM 782 C C . LEU A 1 97 ? 16.933 21.038 -5.291 1.00 51.25 97 LEU A C 1
ATOM 784 O O . LEU A 1 97 ? 17.864 21.157 -6.081 1.00 51.25 97 LEU A O 1
ATOM 788 N N . LYS A 1 98 ? 15.835 20.333 -5.612 1.00 46.78 98 LYS A N 1
ATOM 789 C CA . LYS A 1 98 ? 15.651 19.710 -6.939 1.00 46.78 98 LYS A CA 1
ATOM 790 C C . LYS A 1 98 ? 15.509 20.745 -8.056 1.00 46.78 98 LYS A C 1
ATOM 792 O O . LYS A 1 98 ? 15.963 20.494 -9.168 1.00 46.78 98 LYS A O 1
ATOM 797 N N . TYR A 1 99 ? 14.889 21.888 -7.766 1.00 48.69 99 TYR A N 1
ATOM 798 C CA . TYR A 1 99 ? 14.676 22.963 -8.738 1.00 48.69 99 TYR A CA 1
ATOM 799 C C . TYR A 1 99 ? 15.881 23.901 -8.839 1.00 48.69 99 TYR A C 1
ATOM 801 O O . TYR A 1 99 ? 16.170 24.398 -9.923 1.00 48.69 99 TYR A O 1
ATOM 809 N N . ILE A 1 100 ? 16.607 24.099 -7.735 1.00 53.75 100 ILE A N 1
ATOM 810 C CA . ILE A 1 100 ? 17.791 24.962 -7.684 1.00 53.75 100 ILE A CA 1
ATOM 811 C C . ILE A 1 100 ? 19.019 24.269 -8.296 1.00 53.75 100 ILE A C 1
ATOM 813 O O . ILE A 1 100 ? 19.788 24.932 -8.983 1.00 53.75 100 ILE A O 1
ATOM 817 N N . ASN A 1 101 ? 19.192 22.950 -8.119 1.00 50.88 101 ASN A N 1
ATOM 818 C CA . ASN A 1 101 ? 20.435 22.277 -8.526 1.00 50.88 101 ASN A CA 1
ATOM 819 C C . ASN A 1 101 ? 20.390 21.477 -9.836 1.00 50.88 101 ASN A C 1
ATOM 821 O O . ASN A 1 101 ? 21.450 21.018 -10.243 1.00 50.88 101 ASN A O 1
ATOM 825 N N . GLN A 1 102 ? 19.240 21.266 -10.500 1.00 46.91 102 GLN A N 1
ATOM 826 C CA . GLN A 1 102 ? 19.093 20.455 -11.740 1.00 46.91 102 GLN A CA 1
ATOM 827 C C . GLN A 1 102 ? 19.777 19.062 -11.746 1.00 46.91 102 GLN A C 1
ATOM 829 O O . GLN A 1 102 ? 19.768 18.360 -12.756 1.00 46.91 102 GLN A O 1
ATOM 834 N N . GLN A 1 103 ? 20.341 18.616 -10.629 1.00 46.34 103 GLN A N 1
ATOM 835 C CA . GLN A 1 103 ? 20.990 17.329 -10.478 1.00 46.34 103 GLN A CA 1
ATOM 836 C C . GLN A 1 103 ? 20.028 16.390 -9.767 1.00 46.34 103 GLN A C 1
ATOM 838 O O . GLN A 1 103 ? 19.440 16.734 -8.740 1.00 46.34 103 GLN A O 1
ATOM 843 N N . LYS A 1 104 ? 19.848 15.192 -10.334 1.00 44.38 104 LYS A N 1
ATOM 844 C CA . LYS A 1 104 ? 19.111 14.106 -9.683 1.00 44.38 104 LYS A CA 1
ATOM 845 C C . LYS A 1 104 ? 19.763 13.859 -8.318 1.00 44.38 104 LYS A C 1
ATOM 847 O O . LYS A 1 104 ? 20.927 13.463 -8.304 1.00 44.38 104 LYS A O 1
ATOM 852 N N . PRO A 1 105 ? 19.064 14.062 -7.188 1.00 46.03 105 PRO A N 1
ATOM 853 C CA . PRO A 1 105 ? 19.631 13.692 -5.908 1.00 46.03 105 PRO A CA 1
ATOM 854 C C . PRO A 1 105 ? 19.620 12.165 -5.850 1.00 46.03 105 PRO A C 1
ATOM 856 O O . PRO A 1 105 ? 18.570 11.545 -5.708 1.00 46.03 105 PRO A O 1
ATOM 859 N N . SER A 1 106 ? 20.787 11.558 -6.037 1.00 50.56 106 SER A N 1
ATOM 860 C CA . SER A 1 106 ? 21.016 10.120 -5.867 1.00 50.56 106 SER A CA 1
ATOM 861 C C . SER A 1 106 ? 21.029 9.710 -4.390 1.00 50.56 106 SER A C 1
ATOM 863 O O . SER A 1 106 ? 20.971 8.522 -4.094 1.00 50.56 106 SER A O 1
ATOM 865 N N . VAL A 1 107 ? 21.063 10.677 -3.464 1.00 42.72 107 VAL A N 1
ATOM 866 C CA . VAL A 1 107 ? 21.028 10.472 -2.011 1.00 42.72 107 VAL A CA 1
ATOM 867 C C . VAL A 1 107 ? 20.264 11.627 -1.356 1.00 42.72 107 VAL A C 1
ATOM 869 O O . VAL A 1 107 ? 20.457 12.789 -1.717 1.00 42.72 107 VAL A O 1
ATOM 872 N N . LEU A 1 108 ? 19.382 11.310 -0.404 1.00 39.28 108 LEU A N 1
ATOM 873 C CA . LEU A 1 108 ? 18.718 12.289 0.457 1.00 39.28 108 LEU A CA 1
ATOM 874 C C . LEU A 1 108 ? 19.579 12.466 1.715 1.00 39.28 108 LEU A C 1
ATOM 876 O O . LEU A 1 108 ? 19.529 11.637 2.620 1.00 39.28 108 LEU A O 1
ATOM 880 N N . THR A 1 109 ? 20.420 13.500 1.744 1.00 40.00 109 THR A N 1
ATOM 881 C CA . THR A 1 109 ? 21.274 13.793 2.904 1.00 40.00 109 THR A CA 1
ATOM 882 C C . THR A 1 109 ? 20.572 14.808 3.796 1.00 40.00 109 THR A C 1
ATOM 884 O O . THR A 1 109 ? 20.408 15.967 3.418 1.00 40.00 109 THR A O 1
ATOM 887 N N . THR A 1 110 ? 20.135 14.374 4.974 1.00 37.62 110 THR A N 1
ATOM 888 C CA . THR A 1 110 ? 19.636 15.268 6.023 1.00 37.62 110 THR A CA 1
ATOM 889 C C . THR A 1 110 ? 20.832 15.707 6.860 1.00 37.62 110 THR A C 1
ATOM 891 O O . THR A 1 110 ? 21.322 14.935 7.680 1.00 37.62 110 THR A O 1
ATOM 894 N N . GLU A 1 111 ? 21.340 16.920 6.650 1.00 41.78 111 GLU A N 1
ATOM 895 C CA . GLU A 1 111 ? 22.326 17.491 7.571 1.00 41.78 111 GLU A CA 1
ATOM 896 C C . GLU A 1 111 ? 21.592 18.044 8.794 1.00 41.78 111 GLU A C 1
ATOM 898 O O . GLU A 1 111 ? 20.953 19.095 8.750 1.00 41.78 111 GLU A O 1
ATOM 903 N N . VAL A 1 112 ? 21.636 17.288 9.891 1.00 44.03 112 VAL A N 1
ATOM 904 C CA . VAL A 1 112 ? 21.167 17.742 11.200 1.00 44.03 112 VAL A CA 1
ATOM 905 C C . VAL A 1 112 ? 22.340 18.436 11.879 1.00 44.03 112 VAL A C 1
ATOM 907 O O . VAL A 1 112 ? 23.295 17.789 12.300 1.00 44.03 112 VAL A O 1
ATOM 910 N N . ASN A 1 113 ? 22.269 19.760 11.982 1.00 43.50 113 ASN A N 1
ATOM 911 C CA . ASN A 1 113 ? 23.284 20.575 12.645 1.00 43.50 113 ASN A CA 1
ATOM 912 C C . ASN A 1 113 ? 23.058 20.575 14.170 1.00 43.50 113 ASN A C 1
ATOM 914 O O . ASN A 1 113 ? 22.710 21.592 14.760 1.00 43.50 113 ASN A O 1
ATOM 918 N N . ASN A 1 114 ? 23.155 19.398 14.794 1.00 43.88 114 ASN A N 1
ATOM 919 C CA . ASN A 1 114 ? 23.168 19.242 16.247 1.00 43.88 114 ASN A CA 1
ATOM 920 C C . ASN A 1 114 ? 24.218 18.200 16.639 1.00 43.88 114 ASN A C 1
ATOM 922 O O . ASN A 1 114 ? 24.194 17.069 16.155 1.00 43.88 114 ASN A O 1
ATOM 926 N N . GLU A 1 115 ? 25.086 18.569 17.581 1.00 47.00 115 GLU A N 1
ATOM 927 C CA . GLU A 1 115 ? 26.222 17.776 18.083 1.00 47.00 115 GLU A CA 1
ATOM 928 C C . GLU A 1 115 ? 25.827 16.478 18.824 1.00 47.00 115 GLU A C 1
ATOM 930 O O . GLU A 1 115 ? 26.682 15.758 19.334 1.00 47.00 115 GLU A O 1
ATOM 935 N N . LEU A 1 116 ? 24.533 16.143 18.871 1.00 47.38 116 LEU A N 1
ATOM 936 C CA . LEU A 1 116 ? 24.003 14.943 19.525 1.00 47.38 116 LEU A CA 1
ATOM 937 C C . LEU A 1 116 ? 24.119 13.670 18.674 1.00 47.38 116 LEU A C 1
ATOM 939 O O . LEU A 1 116 ? 24.046 12.573 19.223 1.00 47.38 116 LEU A O 1
ATOM 943 N N . PHE A 1 117 ? 24.326 13.784 17.359 1.00 40.72 117 PHE A N 1
ATOM 944 C CA . PHE A 1 117 ? 24.511 12.626 16.483 1.00 40.72 117 PHE A CA 1
ATOM 945 C C . PHE A 1 117 ? 25.916 12.630 15.890 1.00 40.72 117 PHE A C 1
ATOM 947 O O . PHE A 1 117 ? 26.223 13.341 14.938 1.00 40.72 117 PHE A O 1
ATOM 954 N N . THR A 1 118 ? 26.794 11.814 16.468 1.00 37.12 118 THR A N 1
ATOM 955 C CA . THR A 1 118 ? 28.140 11.598 15.936 1.00 37.12 118 THR A CA 1
ATOM 956 C C . THR A 1 118 ? 28.040 10.892 14.575 1.00 37.12 118 THR A C 1
ATOM 958 O O . THR A 1 118 ? 27.258 9.945 14.445 1.00 37.12 118 THR A O 1
ATOM 961 N N . PRO A 1 119 ? 28.826 11.295 13.558 1.00 38.62 119 PRO A N 1
ATOM 962 C CA . PRO A 1 119 ? 28.788 10.718 12.216 1.00 38.62 119 PRO A CA 1
ATOM 963 C C . PRO A 1 119 ? 29.435 9.325 12.195 1.00 38.62 119 PRO A C 1
ATOM 965 O O . PRO A 1 119 ? 30.523 9.120 11.665 1.00 38.62 119 PRO A O 1
ATOM 968 N N . CYS A 1 120 ? 28.763 8.335 12.779 1.00 36.31 120 CYS A N 1
ATOM 969 C CA . CYS A 1 120 ? 29.088 6.930 12.598 1.00 36.31 120 CYS A CA 1
ATOM 970 C C . CYS A 1 120 ? 28.022 6.294 11.700 1.00 36.31 120 CYS A C 1
ATOM 972 O O . CYS A 1 120 ? 26.905 6.019 12.126 1.00 36.31 120 CYS A O 1
ATOM 974 N N . ARG A 1 121 ? 28.418 6.048 10.443 1.00 30.80 121 ARG A N 1
ATOM 975 C CA . ARG A 1 121 ? 27.715 5.249 9.422 1.00 30.80 121 ARG A CA 1
ATOM 976 C C . ARG A 1 121 ? 26.402 5.834 8.879 1.00 30.80 121 ARG A C 1
ATOM 978 O O . ARG A 1 121 ? 25.342 5.232 8.973 1.00 30.80 121 ARG A O 1
ATOM 985 N N . THR A 1 122 ? 26.524 6.862 8.040 1.00 37.59 122 THR A N 1
ATOM 986 C CA . THR A 1 122 ? 25.561 7.211 6.965 1.00 37.59 122 THR A CA 1
ATOM 987 C C . THR A 1 122 ? 25.494 6.173 5.825 1.00 37.59 122 THR A C 1
ATOM 989 O O . THR A 1 122 ? 25.209 6.483 4.673 1.00 37.59 122 THR A O 1
ATOM 992 N N . ARG A 1 123 ? 25.705 4.893 6.146 1.00 31.47 123 ARG A N 1
ATOM 993 C CA . ARG A 1 123 ? 25.249 3.755 5.344 1.00 31.47 123 ARG A CA 1
ATOM 994 C C . ARG A 1 123 ? 24.197 3.019 6.163 1.00 31.47 123 ARG A C 1
ATOM 996 O O . ARG A 1 123 ? 24.383 1.869 6.559 1.00 31.47 123 ARG A O 1
ATOM 1003 N N . CYS A 1 124 ? 23.084 3.700 6.408 1.00 32.84 124 CYS A N 1
ATOM 1004 C CA . CYS A 1 124 ? 21.827 2.987 6.519 1.00 32.84 124 CYS A CA 1
ATOM 1005 C C . CYS A 1 124 ? 21.556 2.464 5.110 1.00 32.84 124 CYS A C 1
ATOM 1007 O O . CYS A 1 124 ? 21.093 3.194 4.235 1.00 32.84 124 CYS A O 1
ATOM 1009 N N . HIS A 1 125 ? 21.903 1.199 4.863 1.00 31.45 125 HIS A N 1
ATOM 1010 C CA . HIS A 1 125 ? 21.037 0.418 3.994 1.00 31.45 125 HIS A CA 1
ATOM 1011 C C . HIS A 1 125 ? 19.637 0.668 4.562 1.00 31.45 125 HIS A C 1
ATOM 1013 O O . HIS A 1 125 ? 19.430 0.411 5.742 1.00 31.45 125 HIS A O 1
ATOM 1019 N N . PHE A 1 126 ? 18.755 1.303 3.800 1.00 34.91 126 PHE A N 1
ATOM 1020 C CA . PHE A 1 126 ? 17.327 1.251 4.066 1.00 34.91 126 PHE A CA 1
ATOM 1021 C C . PHE A 1 126 ? 16.868 -0.008 3.338 1.00 34.91 126 PHE A C 1
ATOM 1023 O O . PHE A 1 126 ? 16.655 0.068 2.124 1.00 34.91 126 PHE A O 1
ATOM 1030 N N . PRO A 1 127 ? 16.843 -1.190 3.983 1.00 32.81 127 PRO A N 1
ATOM 1031 C CA . PRO A 1 127 ? 16.153 -2.301 3.375 1.00 32.81 127 PRO A CA 1
ATOM 1032 C C . PRO A 1 127 ? 14.672 -1.963 3.540 1.00 32.81 127 PRO A C 1
ATOM 1034 O O . PRO A 1 127 ? 14.214 -1.787 4.657 1.00 32.81 127 PRO A O 1
ATOM 1037 N N . TYR A 1 128 ? 13.989 -1.750 2.421 1.00 40.91 128 TYR A N 1
ATOM 1038 C CA . TYR A 1 128 ? 12.549 -1.946 2.274 1.00 40.91 128 TYR A CA 1
ATOM 1039 C C . TYR A 1 128 ? 11.665 -1.391 3.414 1.00 40.91 128 TYR A C 1
ATOM 1041 O O . TYR A 1 128 ? 11.457 -2.020 4.438 1.00 40.91 128 TYR A O 1
ATOM 1049 N N . ALA A 1 129 ? 11.078 -0.221 3.156 1.00 37.53 129 ALA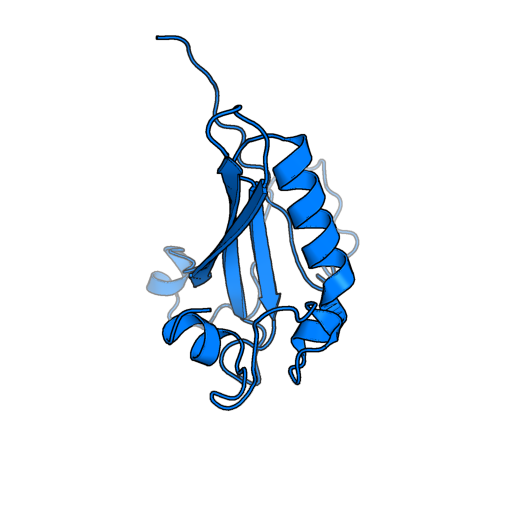 A N 1
ATOM 1050 C CA . ALA A 1 129 ? 10.065 0.465 3.965 1.00 37.53 129 ALA A CA 1
ATOM 1051 C C . ALA A 1 129 ? 10.560 1.274 5.183 1.00 37.53 129 ALA A C 1
ATOM 1053 O O . ALA A 1 129 ? 11.298 0.822 6.051 1.00 37.53 129 ALA A O 1
ATOM 1054 N N . ALA A 1 130 ? 10.110 2.529 5.239 1.00 38.53 130 ALA A N 1
ATOM 1055 C CA . ALA A 1 130 ? 10.214 3.386 6.411 1.00 38.53 130 ALA A CA 1
ATOM 1056 C C . ALA A 1 130 ? 8.794 3.811 6.799 1.00 38.53 130 ALA A C 1
ATOM 1058 O O . ALA A 1 130 ? 8.121 4.536 6.065 1.00 38.53 130 ALA A O 1
ATOM 1059 N N . THR A 1 131 ? 8.319 3.351 7.950 1.00 34.75 131 THR A N 1
ATOM 1060 C CA . THR A 1 131 ? 7.006 3.736 8.478 1.00 34.75 131 THR A CA 1
ATOM 1061 C C . THR A 1 131 ? 7.123 5.108 9.136 1.00 34.75 131 THR A C 1
ATOM 1063 O O . THR A 1 131 ? 7.813 5.261 10.142 1.00 34.75 131 THR A O 1
ATOM 1066 N N . ILE A 1 132 ? 6.484 6.131 8.557 1.00 41.28 132 ILE A N 1
ATOM 1067 C CA . ILE A 1 132 ? 6.374 7.456 9.183 1.00 41.28 132 ILE A CA 1
ATOM 1068 C C . ILE A 1 132 ? 5.021 7.537 9.884 1.00 41.28 132 ILE A C 1
ATOM 1070 O O . ILE A 1 132 ? 3.981 7.640 9.235 1.00 41.28 132 ILE A O 1
ATOM 1074 N N . TYR A 1 133 ? 5.038 7.541 11.215 1.00 33.34 133 TYR A N 1
ATOM 1075 C CA . TYR A 1 133 ? 3.851 7.812 12.019 1.00 33.34 133 TYR A CA 1
ATOM 1076 C C . TYR A 1 133 ? 3.491 9.296 11.911 1.00 33.34 133 TYR A C 1
ATOM 1078 O O . TYR A 1 133 ? 4.209 10.167 12.398 1.00 33.34 133 TYR A O 1
ATOM 1086 N N . GLY A 1 134 ? 2.381 9.592 11.238 1.00 33.19 134 GLY A N 1
ATOM 1087 C CA . GLY A 1 134 ? 1.742 10.898 11.319 1.00 33.19 134 GLY A CA 1
ATOM 1088 C C . GLY A 1 134 ? 0.764 10.903 12.486 1.00 33.19 134 GLY A C 1
ATOM 1089 O O . GLY A 1 134 ? -0.379 10.489 12.308 1.00 33.19 134 GLY A O 1
ATOM 1090 N N . GLU A 1 135 ? 1.186 11.364 13.663 1.00 27.86 135 GLU A N 1
ATOM 1091 C CA . GLU A 1 135 ? 0.239 11.712 14.725 1.00 27.86 135 GLU A CA 1
ATOM 1092 C C . GLU A 1 135 ? -0.601 12.904 14.245 1.00 27.86 135 GLU A C 1
ATOM 1094 O O . GLU A 1 135 ? -0.089 13.997 14.002 1.00 27.86 135 GLU A O 1
ATOM 1099 N N . ARG A 1 136 ? -1.909 12.697 14.048 1.00 36.53 136 ARG A N 1
ATOM 1100 C CA . ARG A 1 136 ? -2.850 13.818 14.011 1.00 36.53 136 ARG A CA 1
ATOM 1101 C C . ARG A 1 136 ? -3.170 14.166 15.454 1.00 36.53 136 ARG A C 1
ATOM 1103 O O . ARG A 1 136 ? -3.901 13.424 16.108 1.00 36.53 136 ARG A O 1
ATOM 1110 N N . ASP A 1 137 ? -2.651 15.302 15.911 1.00 30.31 137 ASP A N 1
ATOM 1111 C CA . ASP A 1 137 ? -3.127 15.964 17.120 1.00 30.31 137 ASP A CA 1
ATOM 1112 C C . ASP A 1 137 ? -4.654 16.081 17.053 1.00 30.31 137 ASP A C 1
ATOM 1114 O O . ASP A 1 137 ? -5.215 16.854 16.271 1.00 30.31 137 ASP A O 1
ATOM 1118 N N . ARG A 1 138 ? -5.349 15.297 17.884 1.00 36.62 138 ARG A N 1
ATOM 1119 C CA . ARG A 1 138 ? -6.748 15.560 18.220 1.00 36.62 138 ARG A CA 1
ATOM 1120 C C . ARG A 1 138 ? -6.777 16.787 19.126 1.00 36.62 138 ARG A C 1
ATOM 1122 O O . ARG A 1 138 ? -6.854 16.663 20.344 1.00 36.62 138 ARG A O 1
ATOM 1129 N N . GLN A 1 139 ? -6.729 17.978 18.533 1.00 32.34 139 GLN A N 1
ATOM 1130 C CA . GLN A 1 139 ? -7.296 19.146 19.195 1.00 32.34 139 GLN A CA 1
ATOM 1131 C C . GLN A 1 139 ? -8.815 19.103 19.031 1.00 32.34 139 GLN A C 1
ATOM 1133 O O . GLN A 1 139 ? -9.343 19.025 17.923 1.00 32.34 139 GLN A O 1
ATOM 1138 N N . ASN A 1 140 ? -9.473 19.066 20.186 1.00 33.19 140 ASN A N 1
ATOM 1139 C CA . ASN A 1 140 ? -10.913 19.016 20.393 1.00 33.19 140 ASN A CA 1
ATOM 1140 C C . ASN A 1 140 ? -11.684 20.040 19.545 1.00 33.19 140 ASN A C 1
ATOM 1142 O O . ASN A 1 140 ? -11.341 21.223 19.553 1.00 33.19 140 ASN A O 1
ATOM 1146 N N . LEU A 1 141 ? -12.784 19.584 18.943 1.00 33.50 141 LEU A N 1
ATOM 1147 C CA . LEU A 1 141 ? -13.990 20.372 18.682 1.00 33.50 141 LEU A CA 1
ATOM 1148 C C . LEU A 1 141 ? -15.202 19.549 19.119 1.00 33.50 141 LEU A C 1
ATOM 1150 O O . LEU A 1 141 ? -15.221 18.339 18.794 1.00 33.50 141 LEU A O 1
#

Foldseek 3Di:
DDPVVCQFQVFDPPDDPPPDQLLPTPGPCSVVSVVVVVQFVVCQVVVAKFWKWWWDCTSVHPHTFTKIKIWGFDADPVRHGPGIDIDIDGPDPPDVCCVVPVDDPPDDDDDDPDPPDDPDDPPPPPPTIDGDDDDDPPPDD

Sequence (141 aa):
MNRAAYLYTNTPLNFDVAGKYDHEFPADWADSAADFIEHDKMTEAARDRVTVIETHYWYGKDSLTPFISEKLPVYNDDKQVIGVIWNAKPMNSLSPLKYINQQKPSVLTTEVNNELFTPCRTRCHFPYAATIYGERDRQNL

pLDDT: mean 73.18, std 24.26, range [27.86, 95.38]